Protein AF-A0A1E7HX46-F1 (afdb_monomer_lite)

Secondary structure (DSSP, 8-state):
---------SSHHHHSSSTTTT--EEEEEEEEE-TT-TT--EEEEEEEEETTEEEEEEEEEETTEEEEEEEEEESSHHHHHHHHHHHHHHHH-TT-SSS---EE---

Radius of gyration: 21.78 Å; chains: 1; bounding box: 53×69×34 Å

Structure (mmCIF, N/CA/C/O backbone):
data_AF-A0A1E7HX46-F1
#
_entry.id   AF-A0A1E7HX46-F1
#
loop_
_atom_site.group_PDB
_atom_site.id
_atom_site.type_symbol
_atom_site.label_atom_id
_atom_site.label_alt_id
_atom_site.label_comp_id
_atom_site.label_asym_id
_atom_site.label_entity_id
_atom_site.label_seq_id
_atom_site.pdbx_PDB_ins_code
_atom_site.Cartn_x
_atom_site.Cartn_y
_atom_site.Cartn_z
_atom_site.occupancy
_atom_site.B_iso_or_equiv
_atom_site.auth_seq_id
_atom_site.auth_comp_id
_atom_site.auth_asym_id
_atom_site.auth_atom_id
_atom_site.pdbx_PDB_model_num
ATOM 1 N N . MET A 1 1 ? -36.494 -56.779 9.210 1.00 47.47 1 MET A N 1
ATOM 2 C CA . MET A 1 1 ? -35.504 -56.021 10.011 1.00 47.47 1 MET A CA 1
ATOM 3 C C . MET A 1 1 ? -34.430 -55.462 9.082 1.00 47.47 1 MET A C 1
ATOM 5 O O . MET A 1 1 ? -33.582 -56.216 8.634 1.00 47.47 1 MET A O 1
ATOM 9 N N . LYS A 1 2 ? -34.469 -54.163 8.768 1.00 40.34 2 LYS A N 1
ATOM 10 C CA . LYS A 1 2 ? -33.298 -53.404 8.302 1.00 40.34 2 LYS A CA 1
ATOM 11 C C . LYS A 1 2 ? -33.283 -52.103 9.098 1.00 40.34 2 LYS A C 1
ATOM 13 O O . LYS A 1 2 ? -34.168 -51.268 8.948 1.00 40.34 2 LYS A O 1
ATOM 18 N N . LYS A 1 3 ? -32.363 -52.035 10.060 1.00 42.75 3 LYS A N 1
ATOM 19 C CA . LYS A 1 3 ? -32.132 -50.875 10.918 1.00 42.75 3 LYS A CA 1
ATOM 20 C C . LYS A 1 3 ? -31.255 -49.882 10.161 1.00 42.75 3 LYS A C 1
ATOM 22 O O . LYS A 1 3 ? -30.224 -50.282 9.643 1.00 42.75 3 LYS A O 1
ATOM 27 N N . GLY A 1 4 ? -31.649 -48.613 10.222 1.00 51.75 4 GLY A N 1
ATOM 28 C CA . GLY A 1 4 ? -30.728 -47.491 10.377 1.00 51.75 4 GLY A CA 1
ATOM 29 C C . GLY A 1 4 ? -29.895 -47.110 9.164 1.00 51.75 4 GLY A C 1
ATOM 30 O O . GLY A 1 4 ? -28.744 -47.502 9.070 1.00 51.75 4 GLY A O 1
ATOM 31 N N . GLU A 1 5 ? -30.415 -46.205 8.341 1.00 50.59 5 GLU A N 1
ATOM 32 C CA . GLU A 1 5 ? -29.565 -45.305 7.565 1.00 50.59 5 GLU A CA 1
ATOM 33 C C . GLU A 1 5 ? -30.358 -44.063 7.159 1.00 50.59 5 GLU A C 1
ATOM 35 O O . GLU A 1 5 ? -31.260 -44.151 6.338 1.00 50.59 5 GLU A O 1
ATOM 40 N N . ALA A 1 6 ? -30.063 -42.945 7.832 1.00 45.44 6 ALA A N 1
ATOM 41 C CA . ALA A 1 6 ? -30.245 -41.545 7.405 1.00 45.44 6 ALA A CA 1
ATOM 42 C C . ALA A 1 6 ? -30.380 -40.624 8.635 1.00 45.44 6 ALA A C 1
ATOM 44 O O . ALA A 1 6 ? -31.334 -39.871 8.797 1.00 45.44 6 ALA A O 1
ATOM 45 N N . ARG A 1 7 ? -29.405 -40.683 9.544 1.00 50.16 7 ARG A N 1
ATOM 46 C CA . ARG A 1 7 ? -29.093 -39.565 10.447 1.00 50.16 7 ARG A CA 1
ATOM 47 C C . ARG A 1 7 ? -27.633 -39.202 10.240 1.00 50.16 7 ARG A C 1
ATOM 49 O O . ARG A 1 7 ? -26.805 -39.438 11.108 1.00 50.16 7 ARG A O 1
ATOM 56 N N . ARG A 1 8 ? -27.290 -38.727 9.046 1.00 49.00 8 ARG A N 1
ATOM 57 C CA . ARG A 1 8 ? -25.979 -38.134 8.783 1.00 49.00 8 ARG A CA 1
ATOM 58 C C . ARG A 1 8 ? -26.165 -36.896 7.914 1.00 49.00 8 ARG A C 1
ATOM 60 O O . ARG A 1 8 ? -26.848 -36.957 6.901 1.00 49.00 8 ARG A O 1
ATOM 67 N N . ASN A 1 9 ? -25.528 -35.819 8.361 1.00 52.19 9 ASN A N 1
ATOM 68 C CA . ASN A 1 9 ? -25.268 -34.566 7.653 1.00 52.19 9 ASN A CA 1
ATOM 69 C C . ASN A 1 9 ? -26.383 -33.524 7.547 1.00 52.19 9 ASN A C 1
ATOM 71 O O . ASN A 1 9 ? -26.714 -33.078 6.459 1.00 52.19 9 ASN A O 1
ATOM 75 N N . TRP A 1 10 ? -26.831 -33.018 8.698 1.00 42.06 10 TRP A N 1
ATOM 76 C CA . TRP A 1 10 ? -27.284 -31.618 8.791 1.00 42.06 10 TRP A CA 1
ATOM 77 C C . TRP A 1 10 ? -26.310 -30.713 9.569 1.00 42.06 10 TRP A C 1
ATOM 79 O O . TRP A 1 10 ? -26.383 -29.497 9.440 1.00 42.06 10 TRP A O 1
ATOM 89 N N . ASN A 1 11 ? -25.343 -31.279 10.306 1.00 47.56 11 ASN A N 1
ATOM 90 C CA . ASN A 1 11 ? -24.394 -30.488 11.103 1.00 47.56 11 ASN A CA 1
ATOM 91 C C . ASN A 1 11 ? -23.201 -29.940 10.303 1.00 47.56 11 ASN A C 1
ATOM 93 O O . ASN A 1 11 ? -22.626 -28.943 10.714 1.00 47.56 11 ASN A O 1
ATOM 97 N N . LEU A 1 12 ? -22.858 -30.527 9.150 1.00 46.75 12 LEU A N 1
ATOM 98 C CA . LEU A 1 12 ? -21.711 -30.068 8.350 1.00 46.75 12 LEU A CA 1
ATOM 99 C C . LEU A 1 12 ? -22.023 -28.864 7.448 1.00 46.75 12 LEU A C 1
ATOM 101 O O . LEU A 1 12 ? -21.105 -28.231 6.952 1.00 46.75 12 LEU A O 1
ATOM 105 N N . VAL A 1 13 ? -23.300 -28.519 7.247 1.00 49.97 13 VAL A N 1
ATOM 106 C CA . VAL A 1 13 ? -23.684 -27.362 6.412 1.00 49.97 13 VAL A CA 1
ATOM 107 C C . VAL A 1 13 ? -23.780 -26.071 7.242 1.00 49.97 13 VAL A C 1
ATOM 109 O O . VAL A 1 13 ? -23.688 -24.979 6.695 1.00 49.97 13 VAL A O 1
ATOM 112 N N . MET A 1 14 ? -23.910 -26.174 8.571 1.00 41.28 14 MET A N 1
ATOM 113 C CA . MET A 1 14 ? -23.969 -25.006 9.462 1.00 41.28 14 MET A CA 1
ATOM 114 C C . MET A 1 14 ? -22.590 -24.524 9.945 1.00 41.28 14 MET A C 1
ATOM 116 O O . MET A 1 14 ? -22.463 -23.350 10.282 1.00 41.28 14 MET A O 1
ATOM 120 N N . GLU A 1 15 ? -21.556 -25.375 9.946 1.00 47.19 15 GLU A N 1
ATOM 121 C CA . GLU A 1 15 ? -20.193 -24.977 10.354 1.00 47.19 15 GLU A CA 1
ATOM 122 C C . GLU A 1 15 ? -19.446 -24.165 9.281 1.00 47.19 15 GLU A C 1
ATOM 124 O O . GLU A 1 15 ? -18.627 -23.314 9.621 1.00 47.19 15 GLU A O 1
ATOM 129 N N . GLU A 1 16 ? -19.749 -24.353 7.993 1.00 48.25 16 GLU A N 1
ATOM 130 C CA . GLU A 1 16 ? -19.030 -23.663 6.908 1.00 48.25 16 GLU A CA 1
ATOM 131 C C . GLU A 1 16 ? -19.604 -22.274 6.560 1.00 48.25 16 GLU A C 1
ATOM 133 O O . GLU A 1 16 ? -18.933 -21.475 5.910 1.00 48.25 16 GLU A O 1
ATOM 138 N N . ILE A 1 17 ? -20.815 -21.931 7.023 1.00 51.06 17 ILE A N 1
ATOM 139 C CA . ILE A 1 17 ? -21.517 -20.690 6.625 1.00 51.06 17 ILE A CA 1
ATOM 140 C C . ILE A 1 17 ? -21.279 -19.514 7.601 1.00 51.06 17 ILE A C 1
ATOM 142 O O . ILE A 1 17 ? -21.615 -18.372 7.288 1.00 51.06 17 ILE A O 1
ATOM 146 N N . GLN A 1 18 ? -20.618 -19.717 8.748 1.00 49.09 18 GLN A N 1
ATOM 147 C CA . GLN A 1 18 ? -20.342 -18.621 9.699 1.00 49.09 18 GLN A CA 1
ATOM 148 C C . GLN A 1 18 ? -19.016 -17.863 9.482 1.00 49.09 18 GLN A C 1
ATOM 150 O O . GLN A 1 18 ? -18.828 -16.809 10.087 1.00 49.09 18 GLN A O 1
ATOM 155 N N . LEU A 1 19 ? -18.110 -18.320 8.608 1.00 48.50 19 LEU A N 1
ATOM 156 C CA . LEU A 1 19 ? -16.776 -17.706 8.440 1.00 48.50 19 LEU A CA 1
ATOM 157 C C . LEU A 1 19 ? -16.737 -16.465 7.525 1.00 48.50 19 LEU A C 1
ATOM 159 O O . LEU A 1 19 ? -15.716 -15.785 7.474 1.00 48.50 19 LEU A O 1
ATOM 163 N N . ASN A 1 20 ? -17.841 -16.138 6.845 1.00 53.03 20 ASN A N 1
ATOM 164 C CA . ASN A 1 20 ? -17.910 -15.056 5.851 1.00 53.03 20 ASN A CA 1
ATOM 165 C C . ASN A 1 20 ? -18.556 -13.754 6.348 1.00 53.03 20 ASN A C 1
ATOM 167 O O . ASN A 1 20 ? -18.835 -12.868 5.542 1.00 53.03 20 ASN A O 1
ATOM 171 N N . LEU A 1 21 ? -18.837 -13.605 7.647 1.00 54.19 21 LEU A N 1
ATOM 172 C CA . LEU A 1 21 ? -19.736 -12.526 8.064 1.00 54.19 21 LEU A CA 1
ATOM 173 C C . LEU A 1 21 ? -19.158 -11.106 7.990 1.00 54.19 21 LEU A C 1
ATOM 175 O O . LEU A 1 21 ? -19.958 -10.179 7.966 1.00 54.19 21 LEU A O 1
ATOM 179 N N . PHE A 1 22 ? -17.839 -10.909 7.867 1.00 64.38 22 PHE A N 1
ATOM 180 C CA . PHE A 1 22 ? -17.267 -9.580 7.603 1.00 64.38 22 PHE A CA 1
ATOM 181 C C . PHE A 1 22 ? -15.947 -9.678 6.830 1.00 64.38 22 PHE A C 1
ATOM 183 O O . PHE A 1 22 ? -14.883 -9.608 7.431 1.00 64.38 22 PHE A O 1
ATOM 190 N N . GLU A 1 23 ? -15.967 -9.834 5.504 1.00 81.12 23 GLU A N 1
ATOM 191 C CA . GLU A 1 23 ? -14.731 -9.684 4.718 1.00 81.12 23 GLU A CA 1
ATOM 192 C C . GLU A 1 23 ? -14.090 -8.298 4.954 1.00 81.12 23 GLU A C 1
ATOM 194 O O . GLU A 1 23 ? -14.810 -7.314 5.158 1.00 81.12 23 GLU A O 1
ATOM 199 N N . PRO A 1 24 ? -12.745 -8.177 4.928 1.00 85.81 24 PRO A N 1
ATOM 200 C CA . PRO A 1 24 ? -12.093 -6.876 5.002 1.00 85.81 24 PRO A CA 1
ATOM 201 C C . PRO A 1 24 ? -12.601 -5.951 3.892 1.00 85.81 24 PRO A C 1
ATOM 203 O O . PRO A 1 24 ? -12.448 -6.238 2.705 1.00 85.81 24 PRO A O 1
ATOM 206 N N . VAL A 1 25 ? -13.169 -4.811 4.273 1.00 91.56 25 VAL A N 1
ATOM 207 C CA . VAL A 1 25 ? -13.679 -3.821 3.324 1.00 91.56 25 VAL A CA 1
ATOM 208 C C . VAL A 1 25 ? -12.515 -2.961 2.854 1.00 91.56 25 VAL A C 1
ATOM 210 O O . VAL A 1 25 ? -11.912 -2.240 3.650 1.00 91.56 25 VAL A O 1
ATOM 213 N N . SER A 1 26 ? -12.188 -3.018 1.561 1.00 93.94 26 SER A N 1
ATOM 214 C CA . SER A 1 26 ? -11.180 -2.131 0.970 1.00 93.94 26 SER A CA 1
ATOM 215 C C . SER A 1 26 ? -11.691 -0.691 0.960 1.00 93.94 26 SER A C 1
ATOM 217 O O . SER A 1 26 ? -12.702 -0.383 0.335 1.00 93.94 26 SER A O 1
ATOM 219 N N . ILE A 1 27 ? -10.982 0.197 1.653 1.00 96.38 27 ILE A N 1
ATOM 220 C CA . ILE A 1 27 ? -11.281 1.632 1.699 1.00 96.38 27 ILE A CA 1
ATOM 221 C C . ILE A 1 27 ? -10.478 2.363 0.624 1.00 96.38 27 ILE A C 1
ATOM 223 O O . ILE A 1 27 ? -10.979 3.273 -0.033 1.00 96.38 27 ILE A O 1
ATOM 227 N N . LYS A 1 28 ? -9.196 2.003 0.473 1.00 97.00 28 LYS A N 1
ATOM 228 C CA . LYS A 1 28 ? -8.287 2.598 -0.514 1.00 97.00 28 LYS A CA 1
ATOM 229 C C . LYS A 1 28 ? -7.364 1.543 -1.080 1.00 97.00 28 LYS A C 1
ATOM 231 O O . LYS A 1 28 ? -6.827 0.718 -0.346 1.00 97.00 28 LYS A O 1
ATOM 236 N N . GLU A 1 29 ? -7.077 1.664 -2.364 1.00 96.62 29 GLU A N 1
ATOM 237 C CA . GLU A 1 29 ? -6.092 0.839 -3.041 1.00 96.62 29 GLU A CA 1
ATOM 238 C C . GLU A 1 29 ? -5.262 1.688 -3.993 1.00 96.62 29 GLU A C 1
ATOM 240 O O . GLU A 1 29 ? -5.753 2.628 -4.618 1.00 96.62 29 GLU A O 1
ATOM 245 N N . ILE A 1 30 ? -3.976 1.367 -4.081 1.00 96.56 30 ILE A N 1
ATOM 246 C CA . ILE A 1 30 ? -3.087 1.958 -5.066 1.00 96.56 30 ILE A CA 1
ATOM 247 C C . ILE A 1 30 ? -2.052 0.937 -5.525 1.00 96.56 30 ILE A C 1
ATOM 249 O O . ILE A 1 30 ? -1.451 0.211 -4.726 1.00 96.56 30 ILE A O 1
ATOM 253 N N . CYS A 1 31 ? -1.805 0.927 -6.830 1.00 96.19 31 CYS A N 1
ATOM 254 C CA . CYS A 1 31 ? -0.697 0.209 -7.433 1.00 96.19 31 CYS A CA 1
ATOM 255 C C . CYS A 1 31 ? 0.385 1.215 -7.823 1.00 96.19 31 CYS A C 1
ATOM 257 O O . CYS A 1 31 ? 0.137 2.161 -8.572 1.00 96.19 31 CYS A O 1
ATOM 259 N N . LEU A 1 32 ? 1.594 1.016 -7.308 1.00 95.62 32 LEU A N 1
ATOM 260 C CA . LEU A 1 32 ? 2.768 1.772 -7.713 1.00 95.62 32 LEU A CA 1
ATOM 261 C C . LEU A 1 32 ? 3.666 0.896 -8.582 1.00 95.62 32 LEU A C 1
ATOM 263 O O . LEU A 1 32 ? 3.972 -0.241 -8.215 1.00 95.62 32 LEU A O 1
ATOM 267 N N . ILE A 1 33 ? 4.157 1.444 -9.686 1.00 94.94 33 ILE A N 1
ATOM 268 C CA . ILE A 1 33 ? 5.046 0.745 -10.620 1.00 94.94 33 ILE A CA 1
ATOM 269 C C . ILE A 1 33 ? 6.370 1.483 -10.764 1.00 94.94 33 ILE A C 1
ATOM 271 O O . ILE A 1 33 ? 6.441 2.686 -10.540 1.00 94.94 33 ILE A O 1
ATOM 275 N N . VAL A 1 34 ? 7.428 0.766 -11.139 1.00 93.12 34 VAL A N 1
ATOM 276 C CA . VAL A 1 34 ? 8.662 1.397 -11.626 1.00 93.12 34 VAL A CA 1
ATOM 277 C C . VAL A 1 34 ? 8.617 1.395 -13.156 1.00 93.12 34 VAL A C 1
ATOM 279 O O . VAL A 1 34 ? 8.725 0.302 -13.738 1.00 93.12 34 VAL A O 1
ATOM 282 N N . PRO A 1 35 ? 8.460 2.566 -13.807 1.00 86.62 35 PRO A N 1
ATOM 283 C CA . PRO A 1 35 ? 8.429 2.665 -15.262 1.00 86.62 35 PRO A CA 1
ATOM 284 C C . PRO A 1 35 ? 9.676 2.040 -15.876 1.00 86.62 35 PRO A C 1
ATOM 286 O O . PRO A 1 35 ? 10.768 2.141 -15.315 1.00 86.62 35 PRO A O 1
ATOM 289 N N . ASN A 1 36 ? 9.510 1.377 -17.020 1.00 84.25 36 ASN A N 1
ATOM 290 C CA . ASN A 1 36 ? 10.601 0.773 -17.791 1.00 84.25 36 ASN A CA 1
ATOM 291 C C . ASN A 1 36 ? 11.487 -0.215 -17.005 1.00 84.25 36 ASN A C 1
ATOM 293 O O . ASN A 1 36 ? 12.585 -0.549 -17.446 1.00 84.25 36 ASN A O 1
ATOM 297 N N . SER A 1 37 ? 11.042 -0.713 -15.843 1.00 82.75 37 SER A N 1
ATOM 298 C CA . SER A 1 37 ? 11.805 -1.739 -15.133 1.00 82.75 37 SER A CA 1
ATOM 299 C C . SER A 1 37 ? 11.710 -3.079 -15.883 1.00 82.75 37 SER A C 1
ATOM 301 O O . SER A 1 37 ? 10.597 -3.554 -16.117 1.00 82.75 37 SER A O 1
ATOM 303 N N . PRO A 1 38 ? 12.834 -3.760 -16.196 1.00 80.38 38 PRO A N 1
ATOM 304 C CA . PRO A 1 38 ? 12.820 -5.056 -16.901 1.00 80.38 38 PRO A CA 1
ATOM 305 C C . PRO A 1 38 ? 12.030 -6.157 -16.173 1.00 80.38 38 PRO A C 1
ATOM 307 O O . PRO A 1 38 ? 11.594 -7.153 -16.758 1.00 80.38 38 PRO A O 1
ATOM 310 N N . GLY A 1 39 ? 11.877 -5.989 -14.858 1.00 81.62 39 GLY A N 1
ATOM 311 C CA . GLY A 1 39 ? 11.090 -6.861 -13.998 1.00 81.62 39 GLY A CA 1
ATOM 312 C C . GLY A 1 39 ? 9.624 -6.454 -13.853 1.00 81.62 39 GLY A C 1
ATOM 313 O O . GLY A 1 39 ? 8.900 -7.171 -13.179 1.00 81.62 39 GLY A O 1
ATOM 314 N N . GLN A 1 40 ? 9.164 -5.331 -14.415 1.00 88.56 40 GLN A N 1
ATOM 315 C CA . GLN A 1 40 ? 7.816 -4.797 -14.156 1.00 88.56 40 GLN A CA 1
ATOM 316 C C . GLN A 1 40 ? 7.530 -4.760 -12.643 1.00 88.56 40 GLN A C 1
ATOM 318 O O . GLN A 1 40 ? 6.634 -5.427 -12.121 1.00 88.56 40 GLN A O 1
ATOM 323 N N . THR A 1 41 ? 8.403 -4.070 -11.908 1.00 93.94 41 THR A N 1
ATOM 324 C CA . THR A 1 41 ? 8.350 -4.032 -10.445 1.00 93.94 41 THR A CA 1
ATOM 325 C C . THR A 1 41 ? 7.088 -3.313 -9.995 1.00 93.94 41 THR A C 1
ATOM 327 O O . THR A 1 41 ? 6.864 -2.169 -10.391 1.00 93.94 41 THR A O 1
ATOM 330 N N . PHE A 1 42 ? 6.333 -3.946 -9.101 1.00 95.12 42 PHE A N 1
ATOM 331 C CA . PHE A 1 42 ? 5.119 -3.383 -8.523 1.00 95.12 42 PHE A CA 1
ATOM 332 C C . PHE A 1 42 ? 5.206 -3.280 -6.998 1.00 95.12 42 PHE A C 1
ATOM 334 O O . PHE A 1 42 ? 5.979 -3.977 -6.328 1.00 95.12 42 PHE A O 1
ATOM 341 N N . TYR A 1 43 ? 4.404 -2.377 -6.454 1.00 95.94 43 TYR A N 1
ATOM 342 C CA . TYR A 1 43 ? 4.171 -2.177 -5.034 1.00 95.94 43 TYR A CA 1
ATOM 343 C C . TYR A 1 43 ? 2.697 -1.810 -4.863 1.00 95.94 43 TYR A C 1
ATOM 345 O O . TYR A 1 43 ? 2.292 -0.684 -5.144 1.00 95.94 43 TYR A O 1
ATOM 353 N N . ASN A 1 44 ? 1.906 -2.776 -4.423 1.00 97.12 44 ASN A N 1
ATOM 354 C CA . ASN A 1 44 ? 0.497 -2.610 -4.116 1.00 97.12 44 ASN A CA 1
ATOM 355 C C . ASN A 1 44 ? 0.360 -2.243 -2.644 1.00 97.12 44 ASN A C 1
ATOM 357 O O . ASN A 1 44 ? 1.014 -2.839 -1.779 1.00 97.12 44 ASN A O 1
ATOM 361 N N . LEU A 1 45 ? -0.488 -1.262 -2.370 1.00 97.81 45 LEU A N 1
ATOM 362 C CA . LEU A 1 45 ? -0.835 -0.846 -1.024 1.00 97.81 45 LEU A CA 1
ATOM 363 C C . LEU A 1 45 ? -2.356 -0.754 -0.927 1.00 97.81 45 LEU A C 1
ATOM 365 O O . LEU A 1 45 ? -2.988 -0.099 -1.753 1.00 97.81 45 LEU A O 1
ATOM 369 N N . ARG A 1 46 ? -2.927 -1.396 0.088 1.00 97.88 46 ARG A N 1
ATOM 370 C CA . ARG A 1 46 ? -4.358 -1.371 0.398 1.00 97.88 46 ARG A CA 1
ATOM 371 C C . ARG A 1 46 ? -4.568 -0.906 1.829 1.00 97.88 46 ARG A C 1
ATOM 373 O O . ARG A 1 46 ? -3.768 -1.247 2.697 1.00 97.88 46 ARG A O 1
ATOM 380 N N . LEU A 1 47 ? -5.610 -0.124 2.058 1.00 97.81 47 LEU A N 1
ATOM 381 C CA . LEU A 1 47 ? -6.140 0.197 3.376 1.00 97.81 47 LEU A CA 1
ATOM 382 C C . LEU A 1 47 ? -7.510 -0.462 3.480 1.00 97.81 47 LEU A C 1
ATOM 384 O O . LEU A 1 47 ? -8.403 -0.138 2.702 1.00 97.81 47 LEU A O 1
ATOM 388 N N . GLU A 1 48 ? -7.654 -1.380 4.423 1.00 97.00 48 GLU A N 1
ATOM 389 C CA . GLU A 1 48 ? -8.855 -2.182 4.636 1.00 97.00 48 GLU A CA 1
ATOM 390 C C . GLU A 1 48 ? -9.398 -1.929 6.051 1.00 97.00 48 GLU A C 1
ATOM 392 O O . GLU A 1 48 ? -8.613 -1.697 6.972 1.00 97.00 48 GLU A O 1
ATOM 397 N N . ALA A 1 49 ? -10.717 -1.982 6.237 1.00 94.62 49 ALA A N 1
ATOM 398 C CA . ALA A 1 49 ? -11.355 -2.058 7.553 1.00 94.62 49 ALA A CA 1
ATOM 399 C C . ALA A 1 49 ? -11.834 -3.484 7.827 1.00 94.62 49 ALA A C 1
ATOM 401 O O . ALA A 1 49 ? -12.396 -4.135 6.948 1.00 94.62 49 ALA A O 1
ATOM 402 N N . TYR A 1 50 ? -11.626 -3.960 9.050 1.00 90.94 50 TYR A N 1
ATOM 403 C CA . TYR A 1 50 ? -12.029 -5.294 9.481 1.00 90.94 50 TYR A CA 1
ATOM 404 C C . TYR A 1 50 ? -12.290 -5.298 10.989 1.00 90.94 50 TYR A C 1
ATOM 406 O O . TYR A 1 50 ? -11.418 -4.905 11.758 1.00 90.94 50 TYR A O 1
ATOM 414 N N . HIS A 1 51 ? -13.485 -5.729 11.411 1.00 87.06 51 HIS A N 1
ATOM 415 C CA . HIS A 1 51 ? -13.873 -5.860 12.828 1.00 87.06 51 HIS A CA 1
ATOM 416 C C . H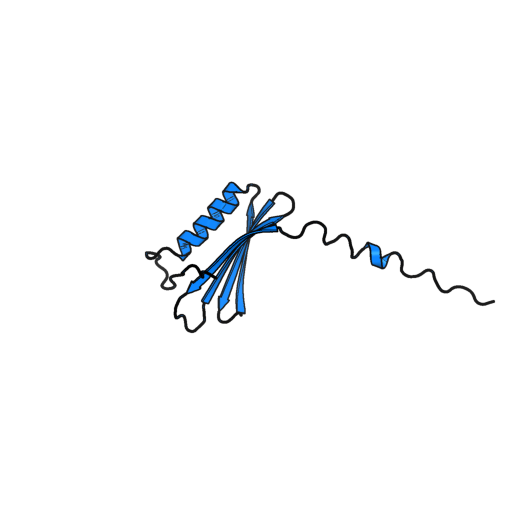IS A 1 51 ? -13.549 -4.633 13.706 1.00 87.06 51 HIS A C 1
ATOM 418 O O . HIS A 1 51 ? -13.036 -4.758 14.815 1.00 87.06 51 HIS A O 1
ATOM 424 N N . GLY A 1 52 ? -13.840 -3.429 13.206 1.00 87.94 52 GLY A N 1
ATOM 425 C CA . GLY A 1 52 ? -13.601 -2.182 13.944 1.00 87.94 52 GLY A CA 1
ATOM 426 C C . GLY A 1 52 ? -12.139 -1.724 13.979 1.00 87.94 52 GLY A C 1
ATOM 427 O O . GLY A 1 52 ? -11.851 -0.704 14.591 1.00 87.94 52 GLY A O 1
ATOM 428 N N . GLN A 1 53 ? -11.235 -2.433 13.300 1.00 95.12 53 GLN A N 1
ATOM 429 C CA . GLN A 1 53 ? -9.842 -2.040 13.113 1.00 95.12 53 GLN A CA 1
ATOM 430 C C . GLN A 1 53 ? -9.555 -1.685 11.655 1.00 95.12 53 GLN A C 1
ATOM 432 O O . GLN A 1 53 ? -10.294 -2.047 10.734 1.00 95.12 53 GLN A O 1
ATOM 437 N N . TYR A 1 54 ? -8.428 -1.013 11.444 1.00 97.25 54 TYR A N 1
ATOM 438 C CA . TYR A 1 54 ? -7.926 -0.624 10.135 1.00 97.25 54 TYR A CA 1
ATOM 439 C C . TYR A 1 54 ? -6.588 -1.298 9.868 1.00 97.25 54 TYR A C 1
ATOM 441 O O . TYR A 1 54 ? -5.724 -1.383 10.736 1.00 97.25 54 TYR A O 1
ATOM 449 N N . MET A 1 55 ? -6.377 -1.762 8.644 1.00 97.81 55 MET A N 1
ATOM 450 C CA . MET A 1 55 ? -5.168 -2.474 8.263 1.00 97.81 55 MET A CA 1
ATOM 451 C C . MET A 1 55 ? -4.614 -1.935 6.953 1.00 97.81 55 MET A C 1
ATOM 453 O O . MET A 1 55 ? -5.293 -1.908 5.930 1.00 97.81 55 MET A O 1
ATOM 457 N N . VAL A 1 56 ? -3.335 -1.572 6.960 1.00 98.00 56 VAL A N 1
ATOM 458 C CA . VAL A 1 56 ? -2.588 -1.274 5.739 1.00 98.00 56 VAL A CA 1
ATOM 459 C C . VAL A 1 56 ? -1.870 -2.541 5.287 1.00 98.00 56 VAL A C 1
ATOM 461 O O . VAL A 1 56 ? -0.952 -3.007 5.963 1.00 98.00 56 VAL A O 1
ATOM 464 N N . LYS A 1 57 ? -2.249 -3.089 4.133 1.00 98.06 57 LYS A N 1
ATOM 465 C CA . LYS A 1 57 ? -1.589 -4.233 3.491 1.00 98.06 57 LYS A CA 1
ATOM 466 C C . LYS A 1 57 ? -0.668 -3.774 2.379 1.00 98.06 57 LYS A C 1
ATOM 468 O O . LYS A 1 57 ? -1.008 -2.902 1.585 1.00 98.06 57 LYS A O 1
ATOM 473 N N . LYS A 1 58 ? 0.496 -4.406 2.295 1.00 97.62 58 LYS A N 1
ATOM 474 C CA . LYS A 1 58 ? 1.514 -4.155 1.284 1.00 97.62 58 LYS A CA 1
ATOM 475 C C . LYS A 1 58 ? 1.918 -5.449 0.614 1.00 97.62 58 LYS A C 1
ATOM 477 O O . LYS A 1 58 ? 2.329 -6.388 1.287 1.00 97.62 58 LYS A O 1
ATOM 482 N N . GLU A 1 59 ? 1.920 -5.443 -0.710 1.00 98.12 59 GLU A N 1
ATOM 483 C CA . GLU A 1 59 ? 2.452 -6.526 -1.531 1.00 98.12 59 GLU A CA 1
ATOM 484 C C . GLU A 1 59 ? 3.400 -5.931 -2.571 1.00 98.12 59 GLU A C 1
ATOM 486 O O . GLU A 1 59 ? 3.108 -4.913 -3.188 1.00 98.12 59 GLU A O 1
ATOM 491 N N . SER A 1 60 ? 4.582 -6.509 -2.758 1.00 96.31 60 SER A N 1
ATOM 492 C CA . SER A 1 60 ? 5.492 -6.067 -3.820 1.00 96.31 60 SER A CA 1
ATOM 493 C C . SER A 1 60 ? 6.181 -7.232 -4.485 1.00 96.31 60 SER A C 1
ATOM 495 O O . SER A 1 60 ? 6.468 -8.242 -3.837 1.00 96.31 60 SER A O 1
ATOM 497 N N . GLY A 1 61 ? 6.533 -7.042 -5.746 1.00 95.69 61 GLY A N 1
ATOM 498 C CA . GLY A 1 61 ? 7.101 -8.100 -6.552 1.00 95.69 61 GLY A CA 1
ATOM 499 C C . GLY A 1 61 ? 7.499 -7.637 -7.941 1.00 95.69 61 GLY A C 1
ATOM 500 O O . GLY A 1 61 ? 7.618 -6.437 -8.202 1.00 95.69 61 GLY A O 1
ATOM 501 N N . THR A 1 62 ? 7.722 -8.606 -8.820 1.00 94.75 62 THR A N 1
ATOM 502 C CA . THR A 1 62 ? 8.094 -8.398 -10.223 1.00 94.75 62 THR A CA 1
ATOM 503 C C . THR A 1 62 ? 7.365 -9.422 -11.089 1.00 94.75 62 THR A C 1
ATOM 505 O O . THR A 1 62 ? 7.117 -10.537 -10.634 1.00 94.75 62 THR A O 1
ATOM 508 N N . ARG A 1 63 ? 6.987 -9.048 -12.317 1.00 90.06 63 ARG A N 1
ATOM 509 C CA . ARG A 1 63 ? 6.325 -9.932 -13.300 1.00 90.06 63 ARG A CA 1
ATOM 510 C C . ARG A 1 63 ? 5.142 -10.722 -12.715 1.00 90.06 63 ARG A C 1
ATOM 512 O O . ARG A 1 63 ? 5.046 -11.931 -12.890 1.00 90.06 63 ARG A O 1
ATOM 519 N N . GLY A 1 64 ? 4.300 -10.056 -11.922 1.00 87.75 64 GLY A N 1
ATOM 520 C CA . GLY A 1 64 ? 3.155 -10.675 -11.236 1.00 87.75 64 GLY A CA 1
ATOM 521 C C . GLY A 1 64 ? 3.499 -11.586 -10.046 1.00 87.75 64 GLY A C 1
ATOM 522 O O . GLY A 1 64 ? 2.614 -11.927 -9.268 1.00 87.75 64 GLY A O 1
ATOM 523 N N . LYS A 1 65 ? 4.773 -11.936 -9.826 1.00 95.12 65 LYS A N 1
ATOM 524 C CA . LYS A 1 65 ? 5.203 -12.743 -8.679 1.00 95.12 65 LYS A CA 1
ATOM 525 C C . LYS A 1 65 ? 5.407 -11.863 -7.452 1.00 95.12 65 LYS A C 1
ATOM 527 O O . LYS A 1 65 ? 6.247 -10.964 -7.466 1.00 95.12 65 LYS A O 1
ATOM 532 N N . ILE A 1 66 ? 4.684 -12.154 -6.373 1.00 96.62 66 ILE A N 1
ATOM 533 C CA . ILE A 1 66 ? 4.817 -11.451 -5.091 1.00 96.62 66 ILE A CA 1
ATOM 534 C C . ILE A 1 66 ? 6.030 -11.993 -4.328 1.00 96.62 66 ILE A C 1
ATOM 536 O O . ILE A 1 66 ? 6.177 -13.203 -4.173 1.00 96.62 66 ILE A O 1
ATOM 540 N N . TRP A 1 67 ? 6.897 -11.097 -3.852 1.00 95.56 67 TRP A N 1
ATOM 541 C CA . TRP A 1 67 ? 8.109 -11.448 -3.095 1.00 95.56 67 TRP A CA 1
ATOM 542 C C . TRP A 1 67 ? 8.073 -10.990 -1.640 1.00 95.56 67 TRP A C 1
ATOM 544 O O . TRP A 1 67 ? 8.685 -11.622 -0.791 1.00 95.56 67 TRP A O 1
ATOM 554 N N . ASP A 1 68 ? 7.381 -9.891 -1.338 1.00 97.44 68 ASP A N 1
ATOM 555 C CA . ASP A 1 68 ? 7.255 -9.392 0.034 1.00 97.44 68 ASP A CA 1
ATOM 556 C C . ASP A 1 68 ? 5.812 -8.968 0.287 1.00 97.44 68 ASP A C 1
ATOM 558 O O . ASP A 1 68 ? 5.251 -8.170 -0.474 1.00 97.44 68 ASP A O 1
ATOM 562 N N . LYS A 1 69 ? 5.249 -9.510 1.369 1.00 98.25 69 LYS A N 1
ATOM 563 C CA . LYS A 1 69 ? 3.928 -9.189 1.904 1.00 98.25 69 LYS A CA 1
ATOM 564 C C . LYS A 1 69 ? 4.086 -8.677 3.328 1.00 98.25 69 LYS A C 1
ATOM 566 O O . LYS A 1 69 ? 4.839 -9.261 4.104 1.00 98.25 69 LYS A O 1
ATOM 571 N N . ARG A 1 70 ? 3.402 -7.587 3.670 1.00 98.06 70 ARG A N 1
ATOM 572 C CA . ARG A 1 70 ? 3.380 -7.021 5.028 1.00 98.06 70 ARG A CA 1
ATOM 573 C C . ARG A 1 70 ? 2.009 -6.45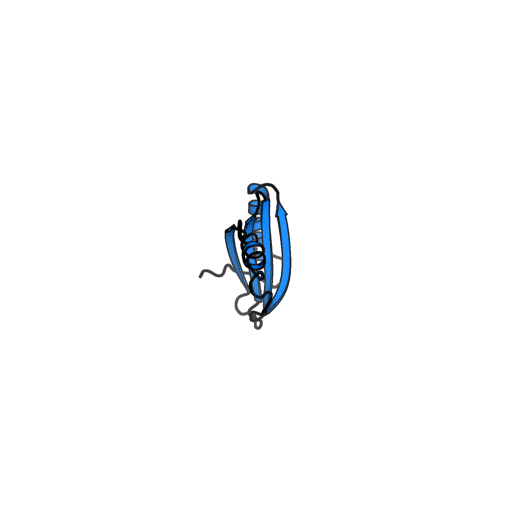2 5.339 1.00 98.06 70 ARG A C 1
ATOM 575 O O . ARG A 1 70 ? 1.326 -5.973 4.436 1.00 98.06 70 ARG A O 1
ATOM 582 N N . SER A 1 71 ? 1.655 -6.445 6.612 1.00 97.44 71 SER A N 1
ATOM 583 C CA . SER A 1 71 ? 0.468 -5.782 7.137 1.00 97.44 71 SER A CA 1
ATOM 584 C C . SER A 1 71 ? 0.836 -4.946 8.359 1.00 97.44 71 SER A C 1
ATOM 586 O O . SER A 1 71 ? 1.795 -5.252 9.070 1.00 97.44 71 SER A O 1
ATOM 588 N N . TRP A 1 72 ? 0.085 -3.869 8.573 1.00 98.19 72 TRP A N 1
ATOM 589 C CA . TRP A 1 72 ? 0.141 -3.047 9.779 1.00 98.19 72 TRP A CA 1
ATOM 590 C C . TRP A 1 72 ? -1.285 -2.734 10.208 1.00 98.19 72 TRP A C 1
ATOM 592 O O . TRP A 1 72 ? -2.053 -2.225 9.392 1.00 98.19 72 TRP A O 1
ATOM 602 N N . THR A 1 73 ? -1.616 -3.049 11.455 1.00 97.31 73 THR A N 1
ATOM 603 C CA . THR A 1 73 ? -2.943 -2.829 12.041 1.00 97.31 73 THR A CA 1
ATOM 604 C C . THR A 1 73 ? -2.940 -1.555 12.878 1.00 97.31 73 THR A C 1
ATOM 606 O O . THR A 1 73 ? -1.926 -1.210 13.485 1.00 97.31 73 THR A O 1
ATOM 609 N N . PHE A 1 74 ? -4.071 -0.865 12.883 1.00 97.38 74 PHE A N 1
ATOM 610 C CA . PHE A 1 74 ? -4.320 0.390 13.571 1.00 97.38 74 PHE A CA 1
ATOM 611 C C . PHE A 1 74 ? -5.737 0.366 14.140 1.00 97.38 74 PHE A C 1
ATOM 613 O O . PHE A 1 74 ? -6.650 -0.168 13.508 1.00 97.38 74 PHE A O 1
ATOM 620 N N . ASP A 1 75 ? -5.929 0.997 15.293 1.00 96.56 75 ASP A N 1
ATOM 621 C CA . ASP A 1 75 ? -7.255 1.106 15.908 1.00 96.56 75 ASP A CA 1
ATOM 622 C C . ASP A 1 75 ? -8.074 2.259 15.303 1.00 96.56 75 ASP A C 1
ATOM 624 O O . ASP A 1 75 ? -9.297 2.187 15.235 1.00 96.56 75 ASP A O 1
ATOM 628 N N . PHE A 1 76 ? -7.402 3.295 14.785 1.00 96.88 76 PHE A N 1
ATOM 629 C CA . PHE A 1 76 ? -8.038 4.488 14.220 1.00 96.88 76 PHE A CA 1
ATOM 630 C C . PHE A 1 76 ? -7.780 4.635 12.720 1.00 96.88 76 PHE A C 1
ATOM 632 O O . PHE A 1 76 ? -6.682 4.365 12.214 1.00 96.88 76 PHE A O 1
ATOM 639 N N . PHE A 1 77 ? -8.799 5.116 12.004 1.00 97.12 77 PHE A N 1
ATOM 640 C CA . PHE A 1 77 ? -8.742 5.327 10.560 1.00 97.12 77 PHE A CA 1
ATOM 641 C C . PHE A 1 77 ? -7.674 6.356 10.190 1.00 97.12 77 PHE A C 1
ATOM 643 O O . PHE A 1 77 ? -6.932 6.175 9.226 1.00 97.12 77 PHE A O 1
ATOM 650 N N . GLU A 1 78 ? -7.584 7.432 10.966 1.00 98.12 78 GLU A N 1
ATOM 651 C CA . GLU A 1 78 ? -6.719 8.579 10.721 1.00 98.12 78 GLU A CA 1
ATOM 652 C C . GLU A 1 78 ? -5.244 8.169 10.727 1.00 98.12 78 GLU A C 1
ATOM 654 O O . GLU A 1 78 ? -4.471 8.596 9.864 1.00 98.12 78 GLU A O 1
ATOM 659 N N . ASP A 1 79 ? -4.857 7.291 11.654 1.00 98.19 79 ASP A N 1
ATOM 66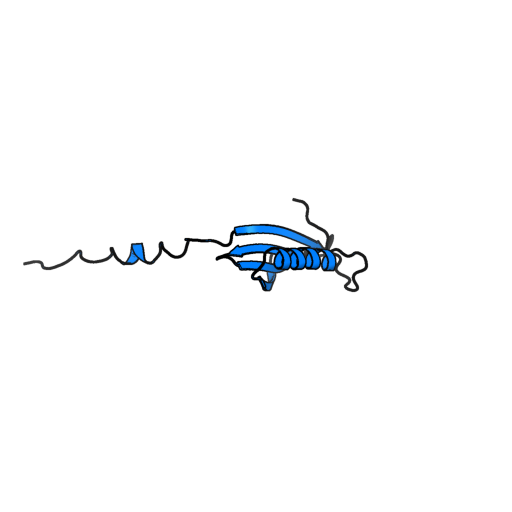0 C CA . ASP A 1 79 ? -3.497 6.766 11.750 1.00 98.19 79 ASP A CA 1
ATOM 661 C C . ASP A 1 79 ? -3.170 5.834 10.585 1.00 98.19 79 ASP A C 1
ATOM 663 O O . ASP A 1 79 ? -2.104 5.955 9.963 1.00 98.19 79 ASP A O 1
ATOM 667 N N . ALA A 1 80 ? -4.109 4.954 10.235 1.00 98.19 80 ALA A N 1
ATOM 668 C CA . ALA A 1 80 ? -3.966 4.052 9.103 1.00 98.19 80 ALA A CA 1
ATOM 669 C C . ALA A 1 80 ? -3.852 4.827 7.778 1.00 98.19 80 ALA A C 1
ATOM 671 O O . ALA A 1 80 ? -2.961 4.555 6.967 1.00 98.19 80 ALA A O 1
ATOM 672 N N . ASP A 1 81 ? -4.687 5.849 7.576 1.00 98.38 81 ASP A N 1
ATOM 673 C CA . ASP A 1 81 ? -4.672 6.716 6.397 1.00 98.38 81 ASP A CA 1
ATOM 674 C C . ASP A 1 81 ? -3.397 7.565 6.324 1.00 98.38 81 ASP A C 1
ATOM 676 O O . ASP A 1 81 ? -2.758 7.666 5.270 1.00 98.38 81 ASP A O 1
ATOM 680 N N . LYS A 1 82 ? -2.959 8.133 7.452 1.00 98.50 82 LYS A N 1
ATOM 681 C CA . LYS A 1 82 ? -1.692 8.867 7.542 1.00 98.50 82 LYS A CA 1
ATOM 682 C C . LYS A 1 82 ? -0.514 7.966 7.184 1.00 98.50 82 LYS A C 1
ATOM 684 O O . LYS A 1 82 ? 0.368 8.378 6.423 1.00 98.50 82 LYS A O 1
ATOM 689 N N . TYR A 1 83 ? -0.497 6.733 7.687 1.00 98.44 83 TYR A N 1
ATOM 690 C CA . TYR A 1 83 ? 0.523 5.747 7.350 1.00 98.44 83 TYR A CA 1
ATOM 691 C C . TYR A 1 83 ? 0.478 5.371 5.862 1.00 98.44 83 TYR A C 1
ATOM 693 O O . TYR A 1 83 ? 1.518 5.382 5.195 1.00 98.44 83 TYR A O 1
ATOM 701 N N . PHE A 1 84 ? -0.713 5.107 5.322 1.00 98.31 84 PHE A N 1
ATOM 702 C CA . PHE A 1 84 ? -0.948 4.787 3.915 1.00 98.31 84 PHE A CA 1
ATOM 703 C C . PHE A 1 84 ? -0.414 5.891 2.987 1.00 98.31 84 PHE A C 1
ATOM 705 O O . PHE A 1 84 ? 0.459 5.645 2.148 1.00 98.31 84 PHE A O 1
ATOM 712 N N . LYS A 1 85 ? -0.840 7.140 3.204 1.00 97.81 85 LYS A N 1
ATOM 713 C CA . LYS A 1 85 ? -0.382 8.320 2.450 1.00 97.81 85 LYS A CA 1
ATOM 714 C C . LYS A 1 85 ? 1.125 8.526 2.564 1.00 97.81 85 LYS A C 1
ATOM 716 O O . LYS A 1 85 ? 1.792 8.813 1.567 1.00 97.81 85 LYS A O 1
ATOM 721 N N . ARG A 1 86 ? 1.690 8.346 3.763 1.00 97.69 86 ARG A N 1
ATOM 722 C CA . ARG A 1 86 ? 3.137 8.451 3.979 1.00 97.69 86 ARG A CA 1
ATOM 723 C C . ARG A 1 86 ? 3.902 7.410 3.166 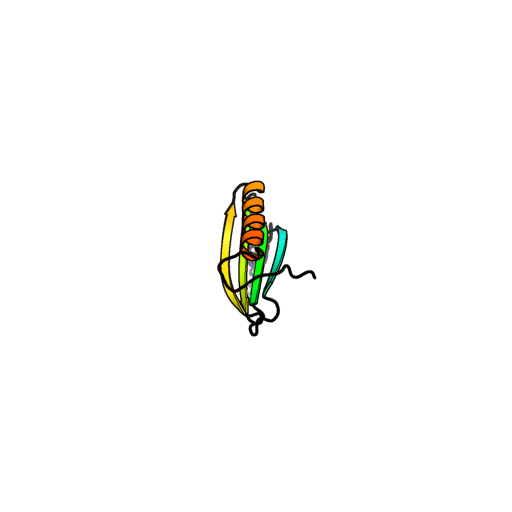1.00 97.69 86 ARG A C 1
ATOM 725 O O . ARG A 1 86 ? 4.891 7.770 2.533 1.00 97.69 86 ARG A 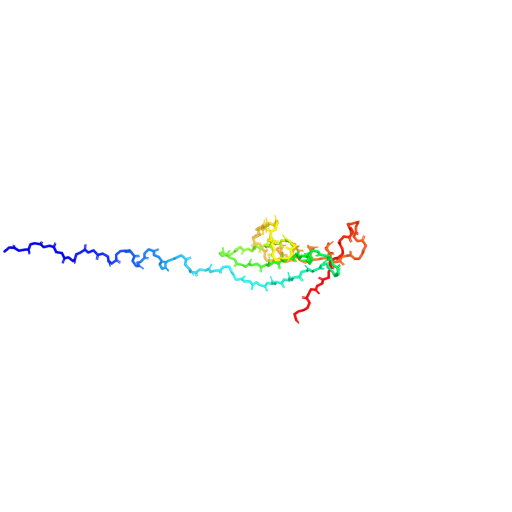O 1
ATOM 732 N N . ARG A 1 87 ? 3.445 6.154 3.124 1.00 96.75 87 ARG A N 1
ATOM 733 C CA . ARG A 1 87 ? 4.080 5.102 2.312 1.00 96.75 87 ARG A CA 1
ATOM 734 C C . ARG A 1 87 ? 4.068 5.431 0.825 1.00 96.75 87 ARG A C 1
ATOM 736 O O . ARG A 1 87 ? 5.093 5.237 0.173 1.00 96.75 87 ARG A O 1
ATOM 743 N N . ILE A 1 88 ? 2.969 5.981 0.312 1.00 95.94 88 ILE A N 1
ATOM 744 C CA . ILE A 1 88 ? 2.899 6.455 -1.077 1.00 95.94 88 ILE A CA 1
ATOM 745 C C . ILE A 1 88 ? 3.941 7.550 -1.300 1.00 95.94 88 ILE A C 1
ATOM 747 O O . ILE A 1 88 ? 4.816 7.391 -2.149 1.00 95.94 88 ILE A O 1
ATOM 751 N N . LYS A 1 89 ? 3.919 8.607 -0.479 1.00 95.44 89 LYS A N 1
ATOM 752 C CA . LYS A 1 89 ? 4.845 9.745 -0.586 1.00 95.44 89 LYS A CA 1
ATOM 753 C C . LYS A 1 89 ? 6.311 9.312 -0.523 1.00 95.44 89 LYS A C 1
ATOM 755 O O . LYS A 1 89 ? 7.127 9.778 -1.310 1.00 95.44 89 LYS A O 1
ATOM 760 N N . GLU A 1 90 ? 6.663 8.397 0.379 1.00 94.56 90 GLU A N 1
ATOM 761 C CA . GLU A 1 90 ? 8.021 7.847 0.497 1.00 94.56 90 GLU A CA 1
ATOM 762 C C . GLU A 1 90 ? 8.485 7.128 -0.776 1.00 94.56 90 GLU A C 1
ATOM 764 O O . GLU A 1 90 ? 9.678 7.145 -1.086 1.00 94.56 90 GLU A O 1
ATOM 769 N N . LYS A 1 91 ? 7.572 6.462 -1.493 1.00 93.62 91 LYS A N 1
ATOM 770 C CA . LYS A 1 91 ? 7.881 5.680 -2.699 1.00 93.62 91 LYS A CA 1
ATOM 771 C C . LYS A 1 91 ? 7.880 6.521 -3.971 1.00 93.62 91 LYS A C 1
ATOM 773 O O . LYS A 1 91 ? 8.724 6.266 -4.830 1.00 93.62 91 LYS A O 1
ATOM 778 N N . THR A 1 92 ? 7.002 7.519 -4.059 1.00 94.31 92 THR A N 1
ATOM 779 C CA . THR A 1 92 ? 6.862 8.407 -5.225 1.00 94.31 92 THR A CA 1
ATOM 780 C C . THR A 1 92 ? 7.742 9.655 -5.158 1.00 94.31 92 THR A C 1
ATOM 782 O O . THR A 1 92 ? 7.864 10.380 -6.143 1.00 94.31 92 THR A O 1
ATOM 785 N N .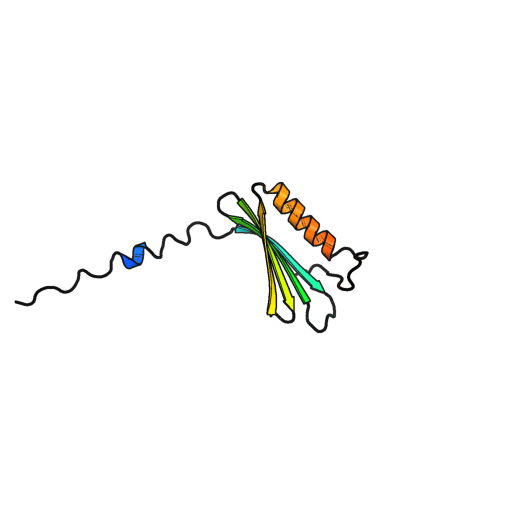 ASN A 1 93 ? 8.407 9.918 -4.026 1.00 92.50 93 ASN A N 1
ATOM 786 C CA . ASN A 1 93 ? 9.330 11.044 -3.906 1.00 92.50 93 ASN A CA 1
ATOM 787 C C . ASN A 1 93 ? 10.467 10.955 -4.944 1.00 92.50 93 ASN A C 1
ATOM 789 O O . ASN A 1 93 ? 11.338 10.081 -4.870 1.00 92.50 93 ASN A O 1
ATOM 793 N N . ARG A 1 94 ? 10.513 11.925 -5.867 1.00 88.50 94 ARG A N 1
ATOM 794 C CA . ARG A 1 94 ? 11.554 12.034 -6.903 1.00 88.50 94 ARG A CA 1
ATOM 795 C C . ARG A 1 94 ? 12.963 12.166 -6.317 1.00 88.50 94 ARG A C 1
ATOM 797 O O . ARG A 1 94 ? 13.902 11.611 -6.879 1.00 88.50 94 ARG A O 1
ATOM 804 N N . ASN A 1 95 ? 13.105 12.739 -5.123 1.00 90.62 95 ASN A N 1
ATOM 805 C CA . ASN A 1 95 ? 14.382 12.920 -4.419 1.00 90.62 95 ASN A CA 1
ATOM 806 C C . ASN A 1 95 ? 14.764 11.730 -3.512 1.00 90.62 95 ASN A C 1
ATOM 808 O O . ASN A 1 95 ? 15.727 11.792 -2.752 1.00 90.62 95 ASN A O 1
ATOM 812 N N . ARG A 1 96 ? 14.018 10.618 -3.555 1.00 90.31 96 ARG A N 1
ATOM 813 C CA . ARG A 1 96 ? 14.287 9.412 -2.750 1.00 90.31 96 ARG A CA 1
ATOM 814 C C . ARG A 1 96 ? 15.685 8.833 -3.030 1.00 90.31 96 ARG A C 1
ATOM 816 O O . ARG A 1 96 ? 16.010 8.605 -4.185 1.00 90.31 96 ARG A O 1
ATOM 823 N N . LYS A 1 97 ? 16.467 8.466 -2.006 1.00 90.75 97 LYS A N 1
ATOM 824 C CA . LYS A 1 97 ? 17.832 7.901 -2.183 1.00 90.75 97 LYS A CA 1
ATOM 825 C C . LYS A 1 97 ? 17.898 6.616 -3.023 1.00 90.75 97 LYS A C 1
ATOM 827 O O . LYS A 1 97 ? 18.880 6.359 -3.701 1.00 90.75 97 LYS A O 1
ATOM 832 N N . SER A 1 98 ? 16.870 5.775 -2.951 1.00 87.75 98 SER A N 1
ATOM 833 C CA . SER A 1 98 ? 16.842 4.508 -3.689 1.00 87.75 98 SER A CA 1
ATOM 834 C C . SER A 1 98 ? 16.630 4.746 -5.193 1.00 87.75 98 SER A C 1
ATOM 836 O O . SER A 1 98 ? 15.785 5.571 -5.550 1.00 87.75 98 SER A O 1
ATOM 838 N N . PRO A 1 99 ? 17.317 3.982 -6.067 1.00 85.75 99 PRO A N 1
ATOM 839 C CA . PRO A 1 99 ? 17.252 4.170 -7.520 1.00 85.75 99 PRO A CA 1
ATOM 840 C C . PRO A 1 99 ? 15.866 3.864 -8.095 1.00 85.75 99 PRO A C 1
ATOM 842 O O . PRO A 1 99 ? 15.472 4.418 -9.113 1.00 85.75 99 PRO A O 1
ATOM 845 N N . ARG A 1 100 ? 15.088 3.013 -7.416 1.00 88.12 100 ARG A N 1
ATOM 846 C CA . ARG A 1 100 ? 13.713 2.701 -7.811 1.00 88.12 100 ARG A CA 1
ATOM 847 C C . ARG A 1 100 ? 12.789 3.871 -7.474 1.00 88.12 100 ARG A C 1
ATOM 849 O O . ARG A 1 100 ? 12.435 4.057 -6.301 1.00 88.12 100 ARG A O 1
ATOM 856 N N . LYS A 1 101 ? 12.411 4.630 -8.502 1.00 90.25 101 LYS A N 1
ATOM 857 C CA . LYS A 1 101 ? 11.385 5.676 -8.452 1.00 90.25 101 LYS A CA 1
ATOM 858 C C . LYS A 1 101 ? 10.064 5.067 -8.883 1.00 90.25 101 LYS A C 1
ATOM 860 O O . LYS A 1 101 ? 9.987 4.461 -9.946 1.00 90.25 101 LYS A O 1
ATOM 865 N N . TYR A 1 102 ? 9.079 5.156 -8.004 1.00 93.00 102 TYR A N 1
ATOM 866 C CA . TYR A 1 102 ? 7.764 4.610 -8.273 1.00 93.00 102 TYR A CA 1
ATOM 867 C C . TYR A 1 102 ? 6.832 5.706 -8.774 1.00 93.00 102 TYR A C 1
ATOM 869 O O . TYR A 1 102 ? 6.898 6.841 -8.304 1.00 93.00 102 TYR A O 1
ATOM 877 N N . GLU A 1 103 ? 5.927 5.326 -9.660 1.00 93.69 103 GLU A N 1
ATOM 878 C CA . GLU A 1 103 ? 4.845 6.159 -10.163 1.00 93.69 103 GLU A CA 1
ATOM 879 C C . GLU A 1 103 ? 3.507 5.492 -9.866 1.00 93.69 103 GLU A C 1
ATOM 881 O O . GLU A 1 103 ? 3.422 4.267 -9.731 1.00 93.69 103 GLU A O 1
ATOM 886 N N . VAL A 1 104 ? 2.468 6.312 -9.713 1.00 93.12 104 VAL A N 1
ATOM 887 C CA . VAL A 1 104 ? 1.105 5.815 -9.534 1.00 93.12 104 VAL A CA 1
ATOM 888 C C . VAL A 1 104 ? 0.648 5.229 -10.857 1.00 93.12 104 VAL A C 1
ATOM 890 O O . VAL A 1 104 ? 0.639 5.924 -11.871 1.00 93.12 104 VAL A O 1
ATOM 893 N N . ARG A 1 105 ? 0.256 3.955 -10.846 1.00 88.56 105 ARG A N 1
ATOM 894 C CA . ARG A 1 105 ? -0.437 3.368 -11.983 1.00 88.56 105 ARG A CA 1
ATOM 895 C C . ARG A 1 105 ? -1.866 3.894 -11.967 1.00 88.56 105 ARG A C 1
ATOM 897 O O . ARG A 1 105 ? -2.657 3.502 -11.114 1.00 88.56 105 ARG A O 1
ATOM 904 N N . VAL A 1 106 ? -2.160 4.802 -12.887 1.00 72.94 106 VAL A N 1
ATOM 905 C CA . VAL A 1 106 ? -3.537 5.174 -13.206 1.00 72.94 106 VAL A CA 1
ATOM 906 C C . VAL A 1 106 ? -4.107 4.019 -14.031 1.00 72.94 106 VAL A C 1
ATOM 908 O O . VAL A 1 106 ? -3.432 3.543 -14.949 1.00 72.94 106 VAL A O 1
ATOM 911 N N . ALA A 1 107 ? -5.250 3.486 -13.603 1.00 56.22 107 ALA A N 1
ATOM 912 C CA . ALA A 1 107 ? -5.989 2.484 -14.365 1.00 56.22 107 ALA A CA 1
ATOM 913 C C . ALA A 1 107 ? -6.586 3.116 -15.625 1.00 56.22 107 ALA A C 1
ATOM 915 O O . ALA A 1 107 ? -6.988 4.299 -15.536 1.00 56.22 107 ALA A O 1
#

Foldseek 3Di:
DDDDDDPDDPVVVVVVPPPPPWDWAWPDKWKKFQPPDPFRKIKIWTWTDDPQKIKIWIFIGGPPDTDDIDMDIGNDPVVSVVVRVVVVCQQQPPPHPDPRHIDTDDD

Sequence (107 aa):
MKKGEARRNWNLVMEEIQLNLFEPVSIKEICLIVPNSPGQTFYNLRLEAYHGQYMVKKESGTRGKIWDKRSWTFDFFEDADKYFKRRIKEKTNRNRKSPRKYEVRVA

pLDDT: mean 84.06, std 19.0, range [40.34, 98.5]